Protein AF-A0A0F8VV07-F1 (afdb_monomer)

Foldseek 3Di:
DDDLVVQLVLLQVLCVLVVRGDSPVSNVLSVVVVCCVVPPVVDPDDDPVNSLVSSLVVCVVVVVNSSSVSSVVVVVLLVVLQQLAWEDEPPDPDTDGDDLVVQLVVVVVVVDDSVLSSVLSVVLSVVVSVVPDNYHYPVVSVVSSVVSSVVVVVVVVVVVVVVD

Organism: NCBI:txid412755

Secondary structure (DSSP, 8-state):
---HHHHHHHHHHHHHTTT---HHHHHHHHHHHHHHHHHTS--S---HHHHHHHHHHHHHHTT-HHHHHHHHHHHHHHHHHHHH-EEEPSS-S--EE--HHHHHHHHHHTT--HHHHHHHHHHHHHHHHHS--SEEEHHHHHHHHHHHHHHHHHHHHHHHHHH-

pLDDT: mean 90.6, std 8.26, range [55.62, 97.31]

Radius of gyration: 18.14 Å; Cα contacts (8 Å, |Δi|>4): 135; chains: 1; bounding box: 39×44×51 Å

Structure (mmCIF, N/CA/C/O backbone):
data_AF-A0A0F8VV07-F1
#
_entry.id   AF-A0A0F8VV07-F1
#
loop_
_atom_site.group_PDB
_atom_site.id
_atom_site.type_symbol
_atom_site.label_atom_id
_atom_site.label_alt_id
_atom_site.label_comp_id
_atom_site.label_asym_id
_atom_site.label_entity_id
_atom_site.label_seq_id
_atom_site.pdbx_PDB_ins_code
_atom_site.Cartn_x
_atom_site.Cartn_y
_atom_site.Cartn_z
_atom_site.occupancy
_atom_site.B_iso_or_equiv
_atom_site.auth_seq_id
_atom_site.auth_comp_id
_atom_site.auth_asym_id
_atom_site.auth_atom_id
_atom_site.pdbx_PDB_model_num
ATOM 1 N N . GLU A 1 1 ? 11.708 -4.394 9.287 1.00 71.50 1 GLU A N 1
ATOM 2 C CA . GLU A 1 1 ? 11.789 -3.188 10.130 1.00 71.50 1 GLU A CA 1
ATOM 3 C C . GLU A 1 1 ? 10.404 -2.590 10.266 1.00 71.50 1 GLU A C 1
ATOM 5 O O . GLU A 1 1 ? 9.704 -2.463 9.259 1.00 71.50 1 GLU A O 1
ATOM 10 N N . TYR A 1 2 ? 10.014 -2.327 11.508 1.00 83.19 2 TYR A N 1
ATOM 11 C CA . TYR A 1 2 ? 8.749 -1.704 11.868 1.00 83.19 2 TYR A CA 1
ATOM 12 C C . TYR A 1 2 ? 8.759 -0.214 11.497 1.00 83.19 2 TYR A C 1
ATOM 14 O O . TYR A 1 2 ? 9.793 0.436 11.597 1.00 83.19 2 TYR A O 1
ATOM 22 N N . MET A 1 3 ? 7.621 0.326 11.055 1.00 84.50 3 MET A N 1
ATOM 23 C CA . MET A 1 3 ? 7.469 1.751 10.742 1.00 84.50 3 MET A CA 1
ATOM 24 C C . MET A 1 3 ? 6.097 2.226 11.221 1.00 84.50 3 MET A C 1
ATOM 26 O O . MET A 1 3 ? 5.085 1.784 10.675 1.00 84.50 3 MET A O 1
ATOM 30 N N . TYR A 1 4 ? 6.074 3.149 12.188 1.00 89.06 4 TYR A N 1
ATOM 31 C CA . TYR A 1 4 ? 4.848 3.755 12.728 1.00 89.06 4 TYR A CA 1
ATOM 32 C C . TYR A 1 4 ? 3.921 4.269 11.621 1.00 89.06 4 TYR A C 1
ATOM 34 O O . TYR A 1 4 ? 2.744 3.923 11.564 1.00 89.06 4 TYR A O 1
ATOM 42 N N . THR A 1 5 ? 4.484 5.007 10.663 1.00 90.19 5 THR A N 1
ATOM 43 C CA . THR A 1 5 ? 3.741 5.616 9.551 1.00 90.19 5 THR A CA 1
ATOM 44 C C . THR A 1 5 ? 2.997 4.598 8.690 1.00 90.19 5 THR A C 1
ATOM 46 O O . THR A 1 5 ? 1.947 4.912 8.141 1.00 90.19 5 THR A O 1
ATOM 49 N N . LYS A 1 6 ? 3.485 3.354 8.594 1.00 88.88 6 LYS A N 1
ATOM 50 C CA . LYS A 1 6 ? 2.781 2.285 7.870 1.00 88.88 6 LYS A CA 1
ATOM 51 C C . LYS A 1 6 ? 1.594 1.734 8.639 1.00 88.88 6 LYS A C 1
ATOM 53 O O . LYS A 1 6 ? 0.614 1.341 8.016 1.00 88.88 6 LYS A O 1
ATOM 58 N N . VAL A 1 7 ? 1.695 1.681 9.963 1.00 93.62 7 VAL A N 1
ATOM 59 C CA . VAL A 1 7 ? 0.586 1.262 10.822 1.00 93.62 7 VAL A CA 1
ATOM 60 C C . VAL A 1 7 ? -0.494 2.337 10.826 1.00 93.62 7 VAL A C 1
ATOM 62 O O . VAL A 1 7 ? -1.654 2.019 10.591 1.00 93.62 7 VAL A O 1
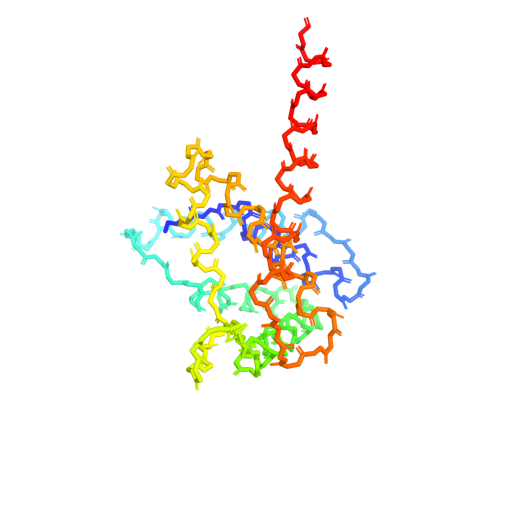ATOM 65 N N . LEU A 1 8 ? -0.101 3.606 10.968 1.00 95.25 8 LEU A N 1
ATOM 66 C CA . LEU A 1 8 ? -1.003 4.749 10.828 1.00 95.25 8 LEU A CA 1
ATOM 67 C C . LEU A 1 8 ? -1.733 4.726 9.478 1.00 95.25 8 LEU A C 1
ATOM 69 O O . LEU A 1 8 ? -2.959 4.790 9.435 1.00 95.25 8 LEU A O 1
ATOM 73 N N . ALA A 1 9 ? -0.993 4.551 8.378 1.00 91.94 9 ALA A N 1
ATOM 74 C CA . ALA A 1 9 ? -1.583 4.451 7.045 1.00 91.94 9 ALA A CA 1
ATOM 75 C C . ALA A 1 9 ? -2.519 3.240 6.901 1.00 91.94 9 ALA A C 1
ATOM 77 O O . ALA A 1 9 ? -3.515 3.324 6.191 1.00 91.94 9 ALA A O 1
ATOM 78 N N . ALA A 1 10 ? -2.236 2.116 7.568 1.00 94.06 10 ALA A N 1
ATOM 79 C CA . ALA A 1 10 ? -3.126 0.958 7.550 1.00 94.06 10 ALA A CA 1
ATOM 80 C C . ALA A 1 10 ? -4.479 1.269 8.209 1.00 94.06 10 ALA A C 1
ATOM 82 O O . ALA A 1 10 ? -5.509 0.921 7.636 1.00 94.06 10 ALA A O 1
ATOM 83 N N . PHE A 1 11 ? -4.483 1.960 9.354 1.00 96.75 11 PHE A N 1
ATOM 84 C CA . PHE A 1 11 ? -5.719 2.407 9.999 1.00 96.75 11 PHE A CA 1
ATOM 85 C C . PHE A 1 11 ? -6.446 3.479 9.187 1.00 96.75 11 PHE A C 1
ATOM 87 O O . PHE A 1 11 ? -7.646 3.340 8.972 1.00 96.75 11 PHE A O 1
ATOM 94 N N . SER A 1 12 ? -5.735 4.495 8.683 1.00 95.75 12 SER A N 1
AT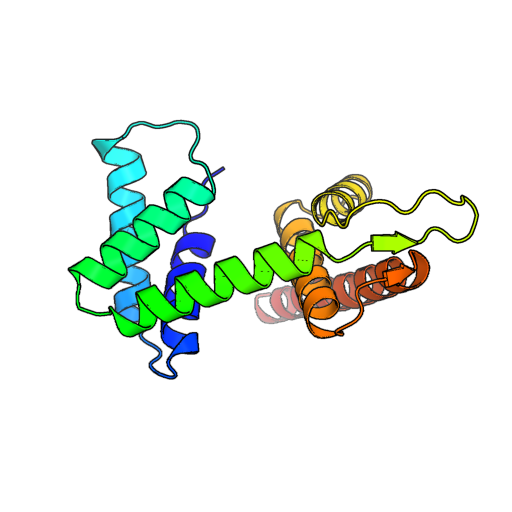OM 95 C CA . SER A 1 12 ? -6.334 5.526 7.822 1.00 95.75 12 SER A CA 1
ATOM 96 C C . SER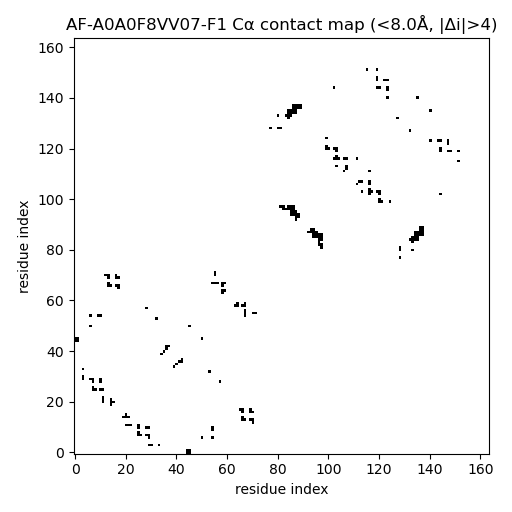 A 1 12 ? -7.033 4.890 6.625 1.00 95.75 12 SER A C 1
ATOM 98 O O . SER A 1 12 ? -8.219 5.107 6.423 1.00 95.75 12 SER A O 1
ATOM 100 N N . ASN A 1 13 ? -6.345 3.988 5.918 1.00 92.88 13 ASN A N 1
ATOM 101 C CA . ASN A 1 13 ? -6.924 3.284 4.778 1.00 92.88 13 ASN A CA 1
ATOM 102 C C . ASN A 1 13 ? -8.145 2.441 5.171 1.00 92.88 13 ASN A C 1
ATOM 104 O O . ASN A 1 13 ? -9.092 2.357 4.401 1.00 92.88 13 ASN A O 1
ATOM 108 N N . ALA A 1 14 ? -8.143 1.798 6.343 1.00 95.62 14 ALA A N 1
ATOM 109 C CA . ALA A 1 14 ? -9.294 1.021 6.805 1.00 95.62 14 ALA A CA 1
ATOM 110 C C . ALA A 1 14 ? -10.538 1.900 7.020 1.00 95.62 14 ALA A C 1
ATOM 112 O O . ALA A 1 14 ? -11.647 1.478 6.699 1.00 95.62 14 ALA A O 1
ATOM 113 N N . PHE A 1 15 ? -10.348 3.118 7.527 1.00 96.81 15 PHE A N 1
ATOM 114 C CA . PHE A 1 15 ? -11.407 4.111 7.691 1.00 96.81 15 PHE A CA 1
ATOM 115 C C . PHE A 1 15 ? -11.863 4.717 6.361 1.00 96.81 15 PHE A C 1
ATOM 117 O O . PHE A 1 15 ? -13.062 4.868 6.128 1.00 96.81 15 PHE A O 1
ATOM 124 N N . ASP A 1 16 ? -10.920 5.005 5.467 1.00 94.88 16 ASP A N 1
ATOM 125 C CA . ASP A 1 16 ? -11.212 5.545 4.139 1.00 94.88 16 ASP A CA 1
ATOM 126 C C . ASP A 1 16 ? -11.999 4.539 3.285 1.00 94.88 16 ASP A C 1
ATOM 128 O O . ASP A 1 16 ? -12.898 4.923 2.546 1.00 94.88 16 ASP A O 1
ATOM 132 N N . LEU A 1 17 ? -11.738 3.233 3.438 1.00 94.38 17 LEU A N 1
ATOM 133 C CA . LEU A 1 17 ? -12.473 2.162 2.749 1.00 94.38 17 LEU A CA 1
ATOM 134 C C . LEU A 1 17 ? -13.971 2.106 3.080 1.00 94.38 17 LEU A C 1
ATOM 136 O O . LEU A 1 17 ? -14.726 1.479 2.337 1.00 94.38 17 LEU A O 1
ATOM 140 N N . ILE A 1 18 ? -14.390 2.713 4.190 1.00 94.94 18 ILE A N 1
ATOM 141 C CA . ILE A 1 18 ? -15.793 2.786 4.608 1.00 94.94 18 ILE A CA 1
ATOM 142 C C . ILE A 1 18 ? -16.339 4.221 4.566 1.00 94.94 18 ILE A C 1
ATOM 144 O O . ILE A 1 18 ? -17.384 4.479 5.160 1.00 94.94 18 ILE A O 1
ATOM 148 N N . ASP A 1 19 ? -15.632 5.147 3.906 1.00 94.31 19 ASP A N 1
ATOM 149 C CA . ASP A 1 19 ? -15.973 6.574 3.809 1.00 94.31 19 ASP A CA 1
ATOM 150 C C . ASP A 1 19 ? -16.174 7.260 5.179 1.00 94.31 19 ASP A C 1
ATOM 152 O O . ASP A 1 19 ? -16.949 8.208 5.323 1.00 94.31 19 ASP A O 1
ATOM 156 N N . GLN A 1 20 ? -15.473 6.783 6.215 1.00 94.56 20 GLN A N 1
ATOM 157 C CA . GLN A 1 20 ? -15.535 7.326 7.577 1.00 94.56 20 GLN A CA 1
ATOM 158 C C . GLN A 1 20 ? -14.132 7.660 8.096 1.00 94.56 20 GLN A C 1
ATOM 160 O O . GLN A 1 20 ? -13.676 7.036 9.058 1.00 94.56 20 GLN A O 1
ATOM 165 N N . PRO A 1 21 ? -13.434 8.635 7.482 1.00 93.75 21 PRO A N 1
ATOM 166 C CA . PRO A 1 21 ? -12.078 8.996 7.874 1.00 93.75 21 PRO A CA 1
ATOM 167 C C . PRO A 1 21 ? -12.028 9.389 9.353 1.00 93.75 21 PRO A C 1
ATOM 169 O O . PRO A 1 21 ? -12.761 10.268 9.811 1.00 93.75 21 PRO A O 1
ATOM 172 N N . ASN A 1 22 ? -11.139 8.745 10.107 1.00 95.00 22 ASN A N 1
ATOM 173 C CA . ASN A 1 22 ? -10.946 9.012 11.528 1.00 95.00 22 ASN A CA 1
ATOM 174 C C . ASN A 1 22 ? -9.454 9.017 11.873 1.00 95.00 22 ASN A C 1
ATOM 176 O O . ASN A 1 22 ? -8.907 8.053 12.412 1.00 95.00 22 ASN A O 1
ATOM 180 N N . LEU A 1 23 ? -8.793 10.129 11.537 1.00 94.44 23 LEU A N 1
ATOM 181 C CA . LEU A 1 23 ? -7.357 10.304 11.759 1.00 94.44 23 LEU A CA 1
ATOM 182 C C . LEU A 1 23 ? -6.987 10.176 13.241 1.00 94.44 23 LEU A C 1
ATOM 184 O O . LEU A 1 23 ? -6.010 9.511 13.563 1.00 94.44 23 LEU A O 1
ATOM 188 N N . PHE A 1 24 ? -7.802 10.740 14.136 1.00 96.25 24 PHE A N 1
ATOM 189 C CA . PHE A 1 24 ? -7.555 10.663 15.574 1.00 96.25 24 PHE A CA 1
ATOM 190 C C . PHE A 1 24 ? -7.518 9.208 16.060 1.00 96.25 24 PHE A C 1
ATOM 192 O O . PHE A 1 24 ? -6.560 8.799 16.711 1.00 96.25 24 PHE A O 1
ATOM 199 N N . ALA A 1 25 ? -8.518 8.393 15.703 1.00 95.75 25 ALA A N 1
ATOM 200 C CA . ALA A 1 25 ? -8.502 6.975 16.059 1.00 95.75 25 ALA A CA 1
ATOM 201 C C . ALA A 1 25 ? -7.316 6.242 15.416 1.00 95.75 25 ALA A C 1
ATOM 203 O O . ALA A 1 25 ? -6.665 5.437 16.078 1.00 95.75 25 ALA A O 1
ATOM 204 N N . ALA A 1 26 ? -6.994 6.544 14.154 1.00 97.06 26 ALA A N 1
ATOM 205 C CA . ALA A 1 26 ? -5.863 5.936 13.457 1.00 97.06 26 ALA A CA 1
ATOM 206 C C . ALA A 1 26 ? -4.520 6.208 14.159 1.00 97.06 26 ALA A C 1
ATOM 208 O O . ALA A 1 26 ? -3.715 5.286 14.309 1.00 97.06 26 ALA A O 1
ATOM 209 N N . GLU A 1 27 ? -4.297 7.439 14.622 1.00 96.75 27 GLU A N 1
ATOM 210 C CA . GLU A 1 27 ? -3.120 7.829 15.407 1.00 96.75 27 GLU A CA 1
ATOM 211 C C . GLU A 1 27 ? -3.076 7.091 16.743 1.00 96.75 27 GLU A C 1
ATOM 213 O O . GLU A 1 27 ? -2.098 6.401 17.028 1.00 96.75 27 GLU A O 1
ATOM 218 N N . GLN A 1 28 ? -4.163 7.138 17.517 1.00 97.00 28 GLN A N 1
ATOM 219 C CA . GLN A 1 28 ? -4.227 6.478 18.824 1.00 97.00 28 GLN A CA 1
ATOM 220 C C . GLN A 1 28 ? -4.005 4.961 18.725 1.00 97.00 28 GLN A C 1
ATOM 222 O O . GLN A 1 28 ? -3.321 4.361 19.557 1.00 97.00 28 GLN A O 1
ATOM 227 N N . PHE A 1 29 ? -4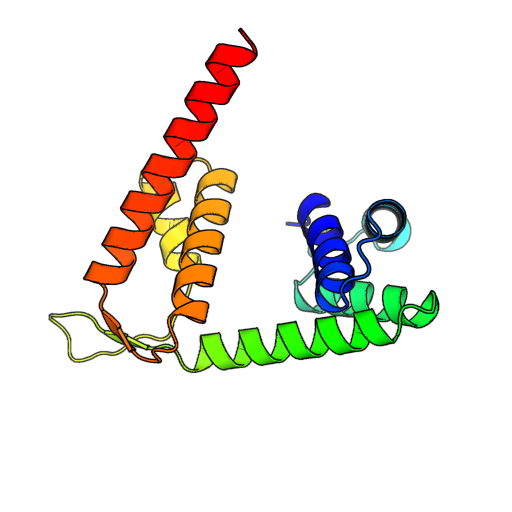.521 4.317 17.678 1.00 97.19 29 PHE A N 1
ATOM 228 C CA . PHE A 1 29 ? -4.327 2.884 17.466 1.00 97.19 29 PHE A CA 1
ATOM 229 C C . PHE A 1 29 ? -2.916 2.538 16.995 1.00 97.19 29 PHE A C 1
ATOM 231 O O . PHE A 1 29 ? -2.347 1.532 17.432 1.00 97.19 29 PHE A O 1
ATOM 238 N N . ALA A 1 30 ? -2.317 3.365 16.137 1.00 96.25 30 ALA A N 1
ATOM 239 C CA . ALA A 1 30 ? -0.927 3.190 15.740 1.00 96.25 30 ALA A CA 1
ATOM 240 C C . ALA A 1 30 ? 0.025 3.372 16.934 1.00 96.25 30 ALA A C 1
ATOM 242 O O . ALA A 1 30 ? 0.966 2.587 17.087 1.00 96.25 30 ALA A O 1
ATOM 243 N N . GLU A 1 31 ? -0.240 4.346 17.809 1.00 94.44 31 GLU A N 1
ATOM 244 C CA . GLU A 1 31 ? 0.498 4.554 19.059 1.00 94.44 31 GLU A CA 1
ATOM 245 C C . GLU A 1 31 ? 0.365 3.350 19.992 1.00 94.44 31 GLU A C 1
ATOM 247 O O . GLU A 1 31 ? 1.376 2.857 20.489 1.00 94.44 31 GLU A O 1
ATOM 252 N N . ALA A 1 32 ? -0.843 2.803 20.158 1.00 93.94 32 ALA A N 1
ATOM 253 C CA . ALA A 1 32 ? -1.070 1.618 20.985 1.00 93.94 32 ALA A CA 1
ATOM 254 C C . ALA A 1 32 ? -0.281 0.391 20.486 1.00 93.94 32 ALA A C 1
ATOM 256 O O . ALA A 1 32 ? 0.382 -0.285 21.278 1.00 93.94 32 ALA A O 1
ATOM 257 N N . ILE A 1 33 ? -0.280 0.128 19.170 1.00 92.81 33 ILE A N 1
ATOM 258 C CA . ILE A 1 33 ? 0.544 -0.938 18.569 1.00 92.81 33 ILE A CA 1
ATOM 259 C C . ILE A 1 33 ? 2.029 -0.674 18.813 1.00 92.81 33 ILE A C 1
ATOM 261 O O . ILE A 1 33 ? 2.755 -1.580 19.219 1.00 92.81 33 ILE A O 1
ATOM 265 N N . THR A 1 34 ? 2.485 0.555 18.570 1.00 91.44 34 THR A N 1
ATOM 266 C CA . THR A 1 34 ? 3.883 0.956 18.784 1.00 91.44 34 THR A CA 1
ATOM 267 C C . THR A 1 34 ? 4.296 0.688 20.223 1.00 91.44 34 THR A C 1
ATOM 269 O O . THR A 1 34 ? 5.284 -0.005 20.468 1.00 91.44 34 THR A O 1
ATOM 272 N N . TYR A 1 35 ? 3.506 1.179 21.176 1.00 90.12 35 TYR A N 1
ATOM 273 C CA . TYR A 1 35 ? 3.752 1.010 22.596 1.00 90.12 35 TYR A CA 1
ATOM 274 C C . TYR A 1 35 ? 3.883 -0.471 22.960 1.00 90.12 35 TYR A C 1
ATOM 276 O O . TYR A 1 35 ? 4.903 -0.860 23.527 1.00 90.12 35 TYR A O 1
ATOM 284 N N . TYR A 1 36 ? 2.923 -1.303 22.546 1.00 89.81 36 TYR A N 1
ATOM 285 C CA . TYR A 1 36 ? 2.935 -2.743 22.805 1.00 89.81 36 TYR A CA 1
ATOM 286 C C . TYR A 1 36 ? 4.183 -3.442 22.241 1.00 89.81 36 TYR A C 1
ATOM 288 O O . TYR A 1 36 ? 4.820 -4.246 22.927 1.00 89.81 36 TYR A O 1
ATOM 296 N N . LEU A 1 37 ? 4.575 -3.120 21.005 1.00 88.38 37 LEU A N 1
ATOM 297 C CA . LEU A 1 37 ? 5.733 -3.748 20.365 1.00 88.38 37 LEU A CA 1
ATOM 298 C C . LEU A 1 37 ? 7.052 -3.401 21.053 1.00 88.38 37 LEU A C 1
ATOM 300 O O . LEU A 1 37 ? 7.893 -4.287 21.222 1.00 88.38 37 LEU A O 1
ATOM 304 N N . TYR A 1 38 ? 7.221 -2.142 21.459 1.00 84.38 38 TYR A N 1
ATOM 305 C CA . TYR A 1 38 ? 8.450 -1.684 22.104 1.00 84.38 38 TYR A CA 1
ATOM 306 C C . TYR A 1 38 ? 8.523 -2.028 23.596 1.00 84.38 38 TYR A C 1
ATOM 308 O O . TYR A 1 38 ? 9.624 -2.257 24.091 1.00 84.38 38 TYR A O 1
ATOM 316 N N . HIS A 1 39 ? 7.392 -2.096 24.308 1.00 81.06 39 HIS A N 1
ATOM 317 C CA . HIS A 1 39 ? 7.390 -2.248 25.769 1.00 81.06 39 HIS A CA 1
ATOM 318 C C . HIS A 1 39 ? 7.048 -3.660 26.248 1.00 81.06 39 HIS A C 1
ATOM 320 O O . HIS A 1 39 ? 7.665 -4.128 27.200 1.00 81.06 39 HIS A O 1
ATOM 326 N N . GLU A 1 40 ? 6.108 -4.362 25.609 1.00 73.81 40 GLU A N 1
ATOM 327 C CA . GLU A 1 40 ? 5.658 -5.673 26.105 1.00 73.81 40 GLU A CA 1
ATOM 328 C C . GLU A 1 40 ? 6.291 -6.849 25.368 1.00 73.81 40 GLU A C 1
ATOM 330 O O . GLU A 1 40 ? 6.584 -7.882 25.968 1.00 73.81 40 GLU A O 1
ATOM 335 N N . ARG A 1 41 ? 6.506 -6.712 24.055 1.00 69.94 41 ARG A N 1
ATOM 336 C CA . ARG A 1 41 ? 6.908 -7.847 23.214 1.00 69.94 41 ARG A CA 1
ATOM 337 C C . ARG A 1 41 ? 8.428 -7.983 23.054 1.00 69.94 41 ARG A C 1
ATOM 339 O O . ARG A 1 41 ? 8.894 -9.083 22.775 1.00 69.94 41 ARG A O 1
ATOM 346 N N . ASN A 1 42 ? 9.193 -6.898 23.227 1.00 67.25 42 ASN A N 1
ATOM 347 C CA . ASN A 1 42 ? 10.657 -6.837 23.055 1.00 67.25 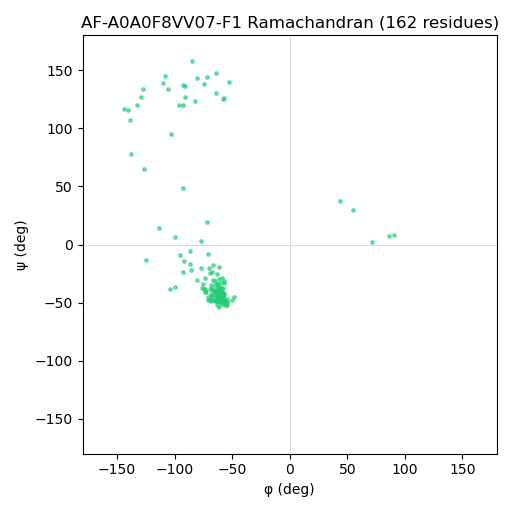42 ASN A CA 1
ATOM 348 C C . ASN A 1 42 ? 11.153 -7.569 21.781 1.00 67.25 42 ASN A C 1
ATOM 350 O O . ASN A 1 42 ? 12.169 -8.266 21.784 1.00 67.25 42 ASN A O 1
ATOM 354 N N . ILE A 1 43 ? 10.378 -7.479 20.691 1.00 65.19 43 ILE A N 1
ATOM 355 C CA . ILE A 1 43 ? 10.621 -8.229 19.454 1.00 65.19 43 ILE A CA 1
ATOM 356 C C . ILE A 1 43 ? 11.496 -7.408 18.505 1.00 65.19 43 ILE A C 1
ATOM 358 O O . ILE A 1 43 ? 11.151 -6.294 18.119 1.00 65.19 43 ILE A O 1
ATOM 362 N N . SER A 1 44 ? 12.593 -8.011 18.041 1.00 62.69 44 SER A N 1
ATOM 363 C CA . SER A 1 44 ? 13.501 -7.425 17.046 1.00 62.69 44 SER A CA 1
ATOM 364 C C . SER A 1 44 ? 12.972 -7.491 15.606 1.00 62.69 44 SER A C 1
ATOM 366 O O . SER A 1 44 ? 13.416 -6.730 14.745 1.00 62.69 44 SER A O 1
ATOM 368 N N . THR A 1 45 ? 12.021 -8.388 15.313 1.00 73.62 45 THR A N 1
ATOM 369 C CA . THR A 1 45 ? 11.458 -8.584 13.967 1.00 73.62 45 THR A CA 1
ATOM 370 C C . THR A 1 45 ? 9.965 -8.918 14.000 1.00 73.62 45 THR A C 1
ATOM 372 O O . THR A 1 45 ? 9.560 -9.947 14.521 1.00 73.62 45 THR A O 1
ATOM 375 N N . ILE A 1 46 ? 9.139 -8.043 13.421 1.00 83.19 46 ILE A N 1
ATOM 376 C CA . ILE A 1 46 ? 7.699 -8.261 13.232 1.00 83.19 46 ILE A CA 1
ATOM 377 C C . ILE A 1 46 ? 7.385 -8.459 11.749 1.00 83.19 46 ILE A C 1
ATOM 379 O O . ILE A 1 46 ? 7.941 -7.770 10.884 1.00 83.19 46 ILE A O 1
ATOM 383 N N . THR A 1 47 ? 6.498 -9.404 11.452 1.00 86.81 47 THR A N 1
ATOM 384 C CA . THR A 1 47 ? 6.041 -9.686 10.089 1.00 86.81 47 THR A CA 1
ATOM 385 C C . THR A 1 47 ? 4.881 -8.775 9.672 1.00 86.81 47 THR A C 1
ATOM 387 O O . THR A 1 47 ? 4.148 -8.236 10.499 1.00 86.81 47 THR A O 1
ATOM 390 N N . ASN A 1 48 ? 4.682 -8.605 8.358 1.00 85.94 48 ASN A N 1
ATOM 391 C CA . ASN A 1 48 ? 3.535 -7.841 7.847 1.00 85.94 48 ASN A CA 1
ATOM 392 C C . ASN A 1 48 ? 2.195 -8.498 8.213 1.00 85.94 48 ASN A C 1
ATOM 394 O O . ASN A 1 48 ? 1.224 -7.785 8.450 1.00 85.94 48 ASN A O 1
ATOM 398 N N . ASP A 1 49 ? 2.150 -9.832 8.259 1.00 88.31 49 ASP A N 1
ATOM 399 C CA . ASP A 1 49 ? 0.940 -10.582 8.602 1.00 88.31 49 ASP A CA 1
ATOM 400 C C . ASP A 1 49 ? 0.582 -10.387 10.086 1.00 88.31 49 ASP A C 1
ATOM 402 O O . ASP A 1 49 ? -0.584 -10.178 10.407 1.00 88.31 49 ASP A O 1
ATOM 406 N N . GLU A 1 50 ? 1.571 -10.336 10.987 1.00 90.62 50 GLU A N 1
ATOM 407 C CA . GLU A 1 50 ? 1.330 -9.984 12.394 1.00 90.62 50 GLU A CA 1
ATOM 408 C C . GLU A 1 50 ? 0.785 -8.563 12.549 1.00 90.62 50 GLU A C 1
ATOM 410 O O . GLU A 1 50 ? -0.201 -8.372 13.255 1.00 90.62 50 GLU A O 1
ATOM 415 N N . ILE A 1 51 ? 1.368 -7.569 11.863 1.00 91.25 51 ILE A N 1
ATOM 416 C CA . ILE A 1 51 ? 0.839 -6.192 11.891 1.00 91.25 51 ILE A CA 1
ATOM 417 C C . ILE A 1 51 ? -0.603 -6.164 11.373 1.00 91.25 51 ILE A C 1
ATOM 419 O O . ILE A 1 51 ? -1.453 -5.507 11.969 1.00 91.25 51 ILE A O 1
ATOM 423 N N . HIS A 1 52 ? -0.896 -6.882 10.286 1.00 93.19 52 HIS A N 1
ATOM 424 C CA . HIS A 1 52 ? -2.245 -6.956 9.728 1.00 93.19 52 HIS A CA 1
ATOM 425 C C . HIS A 1 52 ? -3.253 -7.520 10.740 1.00 93.19 52 HIS A C 1
ATOM 427 O O . HIS A 1 52 ? -4.318 -6.933 10.926 1.00 93.19 52 HIS A O 1
ATOM 433 N N . LEU A 1 53 ? -2.893 -8.601 11.441 1.00 94.31 53 LEU A N 1
ATOM 434 C CA . LEU A 1 53 ? -3.726 -9.195 12.490 1.00 94.31 53 LEU A CA 1
ATOM 435 C C . LEU A 1 53 ? -3.917 -8.255 13.686 1.00 94.31 53 LEU A C 1
ATOM 437 O O . LEU A 1 53 ? -5.021 -8.160 14.212 1.00 94.31 53 LEU A O 1
ATOM 441 N N . MET A 1 54 ? -2.875 -7.527 14.097 1.00 94.75 54 MET A N 1
ATOM 442 C CA . MET A 1 54 ? -2.985 -6.534 15.172 1.00 94.75 54 MET A CA 1
ATOM 443 C C . MET A 1 54 ? -3.950 -5.402 14.799 1.00 94.75 54 MET A C 1
ATOM 445 O O . MET A 1 54 ? -4.799 -5.032 15.606 1.00 94.75 54 MET A O 1
ATOM 449 N N . VAL A 1 55 ? -3.861 -4.889 13.567 1.00 95.81 55 VAL A N 1
ATOM 450 C CA . VAL A 1 55 ? -4.783 -3.864 13.049 1.00 95.81 55 VAL A CA 1
ATOM 451 C C . VAL A 1 55 ? -6.223 -4.390 13.032 1.00 95.81 55 VAL A C 1
ATOM 453 O O . VAL A 1 55 ? -7.120 -3.717 13.535 1.00 95.81 55 VAL A O 1
ATOM 456 N N . GLN A 1 56 ? -6.449 -5.609 12.526 1.00 96.62 56 GLN A N 1
ATOM 457 C CA . GLN A 1 56 ? -7.775 -6.242 12.528 1.00 96.62 56 GLN A CA 1
ATOM 458 C C . GLN A 1 56 ? -8.350 -6.411 13.934 1.00 96.62 56 GLN A C 1
ATOM 460 O O . GLN A 1 56 ? -9.520 -6.094 14.162 1.00 96.62 56 GLN A O 1
ATOM 465 N N . ALA A 1 57 ? -7.536 -6.903 14.870 1.00 96.69 57 ALA A N 1
ATOM 466 C CA . ALA A 1 57 ? -7.951 -7.118 16.248 1.00 96.69 57 ALA A CA 1
ATOM 467 C C . ALA A 1 57 ? -8.386 -5.803 16.900 1.00 96.69 57 ALA A C 1
ATOM 469 O O . ALA A 1 57 ? -9.466 -5.754 17.483 1.00 96.69 57 ALA A O 1
ATOM 470 N N . ILE A 1 58 ? -7.599 -4.733 16.734 1.00 97.12 58 ILE A N 1
ATOM 471 C CA . ILE A 1 58 ? -7.911 -3.418 17.305 1.00 97.12 58 ILE A CA 1
ATOM 472 C C . ILE A 1 58 ? -9.185 -2.837 16.699 1.00 97.12 58 ILE A C 1
ATOM 474 O O . ILE A 1 58 ? -10.063 -2.421 17.453 1.00 97.12 58 ILE A O 1
ATOM 478 N N . LEU A 1 59 ? -9.330 -2.842 15.369 1.00 97.25 59 LEU A N 1
ATOM 479 C CA . LEU A 1 59 ? -10.548 -2.348 14.714 1.00 97.25 59 LEU A CA 1
ATOM 480 C C . LEU A 1 59 ? -11.791 -3.093 15.219 1.00 97.25 59 LEU A C 1
ATOM 482 O O . LEU A 1 59 ? -12.792 -2.469 15.562 1.00 97.25 59 LEU A O 1
ATOM 486 N N . THR A 1 60 ? -11.701 -4.417 15.352 1.00 97.25 60 THR A N 1
ATOM 487 C CA . THR A 1 60 ? -12.810 -5.248 15.841 1.00 97.25 60 THR A CA 1
ATOM 488 C C . THR A 1 60 ? -13.127 -4.954 17.309 1.00 97.25 60 THR A C 1
ATOM 490 O O . THR A 1 60 ? -14.282 -4.724 17.659 1.00 97.25 60 THR A O 1
ATOM 493 N N . SER A 1 61 ? -12.115 -4.900 18.183 1.00 96.38 61 SER A N 1
ATOM 494 C CA . SER A 1 61 ? -12.314 -4.702 19.626 1.00 96.38 61 SER A CA 1
ATOM 495 C C . SER A 1 61 ? -12.785 -3.296 19.997 1.00 96.38 61 SER A C 1
ATOM 497 O O . SER A 1 61 ? -13.308 -3.095 21.088 1.00 96.38 61 SER A O 1
ATOM 499 N N . THR A 1 62 ? -12.573 -2.317 19.116 1.00 95.94 62 THR A N 1
ATOM 500 C CA . THR A 1 62 ? -12.938 -0.908 19.337 1.00 95.94 62 THR A CA 1
ATOM 501 C C . THR A 1 62 ? -14.251 -0.509 18.657 1.00 95.94 62 THR A C 1
ATOM 503 O O . THR A 1 62 ? -14.628 0.658 18.696 1.00 95.94 62 THR A O 1
ATOM 506 N N . GLY A 1 63 ? -14.980 -1.471 18.078 1.00 95.06 63 GLY A N 1
ATOM 507 C CA . GLY A 1 63 ? -16.296 -1.243 17.471 1.00 95.06 63 GLY A CA 1
ATOM 508 C C . GLY A 1 63 ? -16.262 -0.791 16.008 1.00 95.06 63 GLY A C 1
ATOM 509 O O . GLY A 1 63 ? -17.309 -0.487 15.443 1.00 95.06 63 GLY A O 1
ATOM 510 N N . TYR A 1 64 ? -15.094 -0.792 15.363 1.00 96.88 64 TYR A N 1
ATOM 511 C CA . TYR A 1 64 ? -14.929 -0.496 13.937 1.00 96.88 64 TYR A CA 1
ATOM 512 C C . TYR A 1 64 ? -14.967 -1.772 13.081 1.00 96.88 64 TYR A C 1
ATOM 514 O O . TYR A 1 64 ? -14.115 -1.996 12.219 1.00 96.88 64 TYR A O 1
ATOM 522 N N . GLU A 1 65 ? -15.969 -2.624 13.304 1.00 96.50 65 GLU A N 1
ATOM 523 C CA . GLU A 1 65 ? -16.082 -3.935 12.649 1.00 96.50 65 GLU A CA 1
ATOM 524 C C . GLU A 1 65 ? -16.182 -3.826 11.118 1.00 96.50 65 GLU A C 1
ATOM 526 O O . GLU A 1 65 ? -15.490 -4.545 10.398 1.00 96.50 65 GLU A O 1
ATOM 531 N N . ASN A 1 66 ? -16.942 -2.853 10.604 1.00 96.44 66 ASN A N 1
ATOM 532 C CA . ASN A 1 66 ? -17.032 -2.602 9.161 1.00 96.44 66 ASN A CA 1
ATOM 533 C C . ASN A 1 66 ? -15.667 -2.240 8.549 1.00 96.44 66 ASN A C 1
ATOM 535 O O . ASN A 1 66 ? -15.332 -2.726 7.469 1.00 96.44 66 ASN A O 1
ATOM 539 N N . ALA A 1 67 ? -14.854 -1.439 9.249 1.00 97.06 67 ALA A N 1
ATOM 540 C CA . ALA A 1 67 ? -13.500 -1.106 8.805 1.00 97.06 67 ALA A CA 1
ATOM 541 C C . ALA A 1 67 ? -12.586 -2.341 8.842 1.00 97.06 67 ALA A C 1
ATOM 543 O O . ALA A 1 67 ? -11.784 -2.538 7.932 1.00 97.06 67 ALA A O 1
ATOM 544 N N . ALA A 1 68 ? -12.723 -3.204 9.857 1.00 97.31 68 ALA A N 1
ATOM 545 C CA . ALA A 1 68 ? -11.969 -4.454 9.951 1.00 97.31 68 ALA A CA 1
ATOM 546 C C . ALA A 1 68 ? -12.274 -5.399 8.774 1.00 97.31 68 ALA A C 1
ATOM 548 O O . ALA A 1 68 ? -11.347 -5.937 8.159 1.00 97.31 68 ALA A O 1
ATOM 549 N N . ILE A 1 69 ? -13.559 -5.563 8.433 1.00 96.56 69 ILE A N 1
ATOM 550 C CA . ILE A 1 69 ? -14.017 -6.365 7.288 1.00 96.56 69 ILE A CA 1
ATOM 551 C C . ILE A 1 69 ? -13.459 -5.785 5.986 1.00 96.56 69 ILE A C 1
ATOM 553 O O . ILE A 1 69 ? -12.765 -6.494 5.253 1.00 96.56 69 ILE A O 1
ATOM 557 N N . ALA A 1 70 ? -13.680 -4.491 5.733 1.00 95.75 70 ALA A N 1
ATOM 558 C CA . ALA A 1 70 ? -13.220 -3.833 4.513 1.00 95.75 70 ALA A CA 1
ATOM 559 C C . ALA A 1 70 ? -11.690 -3.902 4.361 1.00 95.75 70 ALA A C 1
ATOM 561 O O . ALA A 1 70 ? -11.172 -4.200 3.283 1.00 95.75 70 ALA A O 1
ATOM 562 N N . PHE A 1 71 ? -10.945 -3.712 5.454 1.00 95.62 71 PHE A N 1
ATOM 563 C CA . PHE A 1 71 ? -9.488 -3.833 5.479 1.00 95.62 71 PHE A CA 1
ATOM 564 C C . PHE A 1 71 ? -9.003 -5.250 5.134 1.00 95.62 71 PHE A C 1
ATOM 566 O O . PHE A 1 71 ? -8.042 -5.411 4.372 1.00 95.62 71 PHE A O 1
ATOM 573 N N . ASN A 1 72 ? -9.670 -6.285 5.660 1.00 95.44 72 ASN A N 1
ATOM 574 C CA . ASN A 1 72 ? -9.372 -7.680 5.333 1.00 95.44 72 ASN A CA 1
ATOM 575 C C . ASN A 1 72 ? -9.633 -7.985 3.853 1.00 95.44 72 ASN A C 1
ATOM 577 O O . ASN A 1 72 ? -8.779 -8.549 3.163 1.00 95.44 72 ASN A O 1
ATOM 581 N N . GLU A 1 73 ? -10.806 -7.589 3.357 1.00 94.88 73 GLU A N 1
ATOM 582 C CA . GLU A 1 73 ? -11.203 -7.794 1.966 1.00 94.88 73 GLU A CA 1
ATOM 583 C C . GLU A 1 73 ? -10.237 -7.096 1.012 1.00 94.88 73 GLU A C 1
ATOM 585 O O . GLU A 1 73 ? -9.725 -7.720 0.078 1.00 94.88 73 GLU A O 1
ATOM 590 N N . TYR A 1 74 ? -9.899 -5.837 1.293 1.00 92.50 74 TYR A N 1
ATOM 591 C CA . TYR A 1 74 ? -8.912 -5.084 0.530 1.00 92.50 74 TYR A CA 1
ATOM 592 C C . TYR A 1 74 ? -7.554 -5.799 0.495 1.00 92.50 74 TYR A C 1
ATOM 594 O O . TYR A 1 74 ? -6.962 -5.967 -0.578 1.00 92.50 74 TYR A O 1
ATOM 602 N N . HIS A 1 75 ? -7.065 -6.277 1.646 1.00 91.69 75 HIS A N 1
ATOM 603 C CA . HIS A 1 75 ? -5.809 -7.022 1.720 1.00 91.69 75 HIS A CA 1
ATOM 604 C C . HIS A 1 75 ? -5.853 -8.308 0.879 1.00 91.69 75 HIS A C 1
ATOM 606 O O . HIS A 1 75 ? -4.926 -8.573 0.103 1.00 91.69 75 HIS A O 1
ATOM 612 N N . LEU A 1 76 ? -6.935 -9.087 0.984 1.00 92.25 76 LEU A N 1
ATOM 613 C CA . LEU A 1 76 ? -7.117 -10.332 0.239 1.00 92.25 76 LEU A CA 1
ATOM 614 C C . LEU A 1 76 ? -7.182 -10.080 -1.271 1.00 92.25 76 LEU A C 1
ATOM 616 O O . LEU A 1 76 ? -6.451 -10.721 -2.031 1.00 92.25 76 LEU A O 1
ATOM 620 N N . VAL A 1 77 ? -7.997 -9.119 -1.710 1.00 91.81 77 VAL A N 1
ATOM 621 C CA . VAL A 1 77 ? -8.114 -8.729 -3.122 1.00 91.81 77 VAL A CA 1
ATOM 622 C C . VAL A 1 77 ? -6.757 -8.289 -3.661 1.00 91.81 77 VAL A C 1
ATOM 624 O O . VAL A 1 77 ? -6.341 -8.748 -4.728 1.00 91.81 77 VAL A O 1
ATOM 627 N N . ARG A 1 78 ? -6.008 -7.468 -2.916 1.00 90.81 78 ARG A N 1
ATOM 628 C CA . ARG A 1 78 ? -4.667 -7.021 -3.320 1.00 90.81 78 ARG A CA 1
ATOM 629 C C . ARG A 1 78 ? -3.686 -8.192 -3.429 1.00 90.81 78 ARG A C 1
ATOM 631 O O . ARG A 1 78 ? -2.928 -8.269 -4.397 1.00 90.81 78 ARG A O 1
ATOM 638 N N . LYS A 1 79 ? -3.717 -9.134 -2.481 1.00 91.19 79 LYS A N 1
ATOM 639 C CA . LYS A 1 79 ? -2.887 -10.352 -2.491 1.00 91.19 79 LYS A CA 1
ATOM 640 C C . LYS A 1 79 ? -3.208 -11.246 -3.692 1.00 91.19 79 LYS A C 1
ATOM 642 O O . LYS A 1 79 ? -2.288 -11.755 -4.330 1.00 91.19 79 LYS A O 1
ATOM 647 N N . LEU A 1 80 ? -4.488 -11.399 -4.034 1.00 91.88 80 LEU A N 1
ATOM 648 C CA . LEU A 1 80 ? -4.932 -12.158 -5.205 1.00 91.88 80 LEU A CA 1
ATOM 649 C C . LEU A 1 80 ? -4.537 -11.478 -6.518 1.00 91.88 80 LEU A C 1
ATOM 651 O O . LEU A 1 80 ? -4.012 -12.151 -7.402 1.00 91.88 80 LEU A O 1
ATOM 655 N N . LYS A 1 81 ? -4.726 -10.156 -6.633 1.00 92.19 81 LYS A N 1
ATOM 656 C CA . LYS A 1 81 ? -4.289 -9.378 -7.801 1.00 92.19 81 LYS A CA 1
ATOM 657 C C . LYS A 1 81 ? -2.785 -9.537 -8.034 1.00 92.19 81 LYS A C 1
ATOM 659 O O . LYS A 1 81 ? -2.390 -9.924 -9.125 1.00 92.19 81 LYS A O 1
ATOM 664 N N . ARG A 1 82 ? -1.953 -9.360 -6.997 1.00 91.94 82 ARG A N 1
ATOM 665 C CA . ARG A 1 82 ? -0.491 -9.554 -7.086 1.00 91.94 82 ARG A CA 1
ATOM 666 C C . ARG A 1 82 ? -0.109 -10.934 -7.614 1.00 91.94 82 ARG A C 1
ATOM 668 O O . ARG A 1 82 ? 0.716 -11.029 -8.510 1.00 91.94 82 ARG A O 1
ATOM 675 N N . LYS A 1 83 ? -0.725 -11.995 -7.081 1.00 92.25 83 LYS A N 1
ATOM 676 C CA . LYS A 1 83 ? -0.439 -13.380 -7.491 1.00 92.25 83 LYS A CA 1
ATOM 677 C C . LYS A 1 83 ? -0.779 -13.671 -8.953 1.00 92.25 83 LYS A C 1
ATOM 679 O O . LYS A 1 83 ? -0.228 -14.611 -9.510 1.00 92.25 83 LYS A O 1
ATOM 684 N N . ARG A 1 84 ? -1.713 -12.923 -9.544 1.00 92.81 84 ARG A N 1
ATOM 685 C CA . ARG A 1 84 ? -2.151 -13.110 -10.933 1.00 92.81 84 ARG A CA 1
ATOM 686 C C . ARG A 1 84 ? -1.294 -12.354 -11.941 1.00 92.81 84 ARG A C 1
ATOM 688 O O . ARG A 1 84 ? -1.404 -12.651 -13.124 1.00 92.81 84 ARG A O 1
ATOM 695 N N . ILE A 1 85 ? -0.502 -11.378 -11.500 1.00 94.94 85 ILE A N 1
ATOM 696 C CA . ILE A 1 85 ? 0.288 -10.549 -12.406 1.00 94.94 85 ILE A CA 1
ATOM 697 C C . ILE A 1 85 ? 1.578 -11.278 -12.781 1.00 94.94 85 ILE A C 1
ATOM 699 O O . ILE A 1 85 ? 2.398 -11.627 -11.930 1.00 94.94 85 ILE A O 1
ATOM 703 N N . GLU A 1 86 ? 1.756 -11.443 -14.084 1.00 94.19 86 GLU A N 1
ATOM 704 C CA . GLU A 1 86 ? 2.954 -11.946 -14.738 1.00 94.19 86 GLU A CA 1
ATOM 705 C C . GLU A 1 86 ? 3.687 -10.787 -15.421 1.00 94.19 86 GLU A C 1
ATOM 707 O O . GLU A 1 86 ? 3.088 -9.980 -16.142 1.00 94.19 86 GLU A O 1
ATOM 712 N N . VAL A 1 87 ? 5.000 -10.727 -15.219 1.00 93.25 87 VAL A N 1
ATOM 713 C CA . VAL A 1 87 ? 5.897 -9.822 -15.933 1.00 93.25 87 VAL A CA 1
ATOM 714 C C . VAL A 1 87 ? 6.461 -10.549 -17.148 1.00 93.25 87 VAL A C 1
ATOM 716 O O . VAL A 1 87 ? 7.109 -11.589 -17.005 1.00 93.25 87 VAL A O 1
ATOM 719 N N . ILE A 1 88 ? 6.195 -9.995 -18.330 1.00 91.38 88 ILE A N 1
ATOM 720 C CA . ILE A 1 88 ? 6.664 -10.500 -19.622 1.00 91.38 88 ILE A CA 1
ATOM 721 C C . ILE A 1 88 ? 7.922 -9.733 -20.011 1.00 91.38 88 ILE A C 1
ATOM 723 O O . ILE A 1 88 ? 7.868 -8.512 -20.209 1.00 91.38 88 ILE A O 1
ATOM 727 N N . ASP A 1 89 ? 9.022 -10.457 -20.183 1.00 84.44 89 ASP A N 1
ATOM 728 C CA . ASP A 1 89 ? 10.243 -9.902 -20.749 1.00 84.44 89 ASP A CA 1
ATOM 729 C C . ASP A 1 89 ? 10.276 -10.115 -22.269 1.00 84.44 89 ASP A C 1
ATOM 731 O O . ASP A 1 89 ? 9.883 -11.161 -22.777 1.00 84.44 89 ASP A O 1
ATOM 735 N N . GLY A 1 90 ? 10.698 -9.099 -23.020 1.00 67.62 90 GLY A N 1
ATOM 736 C CA . GLY A 1 90 ? 10.582 -9.071 -24.484 1.00 67.62 90 GLY A CA 1
ATOM 737 C C . GLY A 1 90 ? 11.522 -10.026 -25.228 1.00 67.62 90 GLY A C 1
ATOM 738 O O . GLY A 1 90 ? 11.397 -10.147 -26.445 1.00 67.62 90 GLY A O 1
ATOM 739 N N . GLY A 1 91 ? 12.459 -10.669 -24.523 1.00 66.00 91 GLY A N 1
ATOM 740 C CA . GLY A 1 91 ? 13.515 -11.497 -25.117 1.00 66.00 91 GLY A CA 1
ATOM 741 C C . GLY A 1 91 ? 13.610 -12.935 -24.602 1.00 66.00 91 GLY A C 1
ATOM 742 O O . GLY A 1 91 ? 14.266 -13.745 -25.247 1.00 66.00 91 GLY A O 1
ATOM 743 N N . ASN A 1 92 ? 12.948 -13.271 -23.491 1.00 60.84 92 ASN A N 1
ATOM 744 C CA . ASN A 1 92 ? 12.956 -14.612 -22.907 1.00 60.84 92 ASN A CA 1
ATOM 745 C C . ASN A 1 92 ? 11.518 -15.084 -22.695 1.00 60.84 92 ASN A C 1
ATOM 747 O O . ASN A 1 92 ? 10.712 -14.365 -22.113 1.00 60.84 92 ASN A O 1
ATOM 751 N N . ASP A 1 93 ? 11.214 -16.322 -23.086 1.00 60.81 93 ASP A N 1
ATOM 752 C CA . ASP A 1 93 ? 9.883 -16.944 -22.945 1.00 60.81 93 ASP A CA 1
ATOM 753 C C . ASP A 1 93 ? 9.538 -17.308 -21.478 1.00 60.81 93 ASP A C 1
ATOM 755 O O . ASP A 1 93 ? 8.694 -18.152 -21.182 1.00 60.81 93 ASP A O 1
ATOM 759 N N . THR A 1 94 ? 10.236 -16.694 -20.519 1.00 73.25 94 THR A N 1
ATOM 760 C CA . THR A 1 94 ? 10.083 -16.924 -19.085 1.00 73.25 94 THR A CA 1
ATOM 761 C C . THR A 1 94 ? 9.303 -15.776 -18.463 1.00 73.25 94 THR A C 1
ATOM 763 O O . THR A 1 94 ? 9.872 -14.757 -18.065 1.00 73.25 94 THR A O 1
ATOM 766 N N . ASN A 1 95 ? 7.992 -15.957 -18.337 1.00 84.62 95 ASN A N 1
ATOM 767 C CA . ASN A 1 95 ? 7.169 -15.079 -17.513 1.00 84.62 95 ASN A CA 1
ATOM 768 C C . ASN A 1 95 ? 7.611 -15.204 -16.052 1.00 84.62 95 ASN A C 1
ATOM 770 O O . ASN A 1 95 ? 7.715 -16.311 -15.519 1.00 84.62 95 ASN A O 1
ATOM 774 N N . THR A 1 96 ? 7.850 -14.072 -15.390 1.00 90.25 96 THR A N 1
ATOM 775 C CA . THR A 1 96 ? 8.173 -14.062 -13.956 1.00 90.25 96 THR A CA 1
ATOM 776 C C . THR A 1 96 ? 7.007 -13.505 -13.146 1.00 90.25 96 THR A C 1
ATOM 778 O O . THR A 1 96 ? 6.293 -12.625 -13.629 1.00 90.25 96 THR A O 1
ATOM 781 N N . PRO A 1 97 ? 6.761 -14.008 -11.924 1.00 91.88 97 PRO A N 1
ATOM 782 C CA . PRO A 1 97 ? 5.716 -13.456 -11.074 1.00 91.88 97 PRO A CA 1
ATOM 783 C C . PRO A 1 97 ? 6.048 -12.013 -10.688 1.00 91.88 97 PRO A C 1
ATOM 785 O O . PRO A 1 97 ? 7.217 -11.656 -10.517 1.00 91.88 97 PRO A O 1
ATOM 788 N N . TRP A 1 98 ? 5.013 -11.191 -10.521 1.00 94.12 98 TRP A N 1
ATOM 789 C CA . TRP A 1 98 ? 5.168 -9.829 -10.024 1.00 94.12 98 TRP A CA 1
ATOM 790 C C . TRP A 1 98 ? 5.839 -9.795 -8.646 1.00 94.12 98 TRP A C 1
ATOM 792 O O . TRP A 1 98 ? 5.341 -10.376 -7.679 1.00 94.12 98 TRP A O 1
ATOM 802 N N . ASP A 1 99 ? 6.926 -9.032 -8.546 1.00 92.44 99 ASP A N 1
ATOM 803 C CA . ASP A 1 99 ? 7.599 -8.728 -7.288 1.00 92.44 99 ASP A CA 1
ATOM 804 C C . ASP A 1 99 ? 8.019 -7.256 -7.254 1.00 92.44 99 ASP A C 1
ATOM 806 O O . ASP A 1 99 ? 8.984 -6.843 -7.900 1.00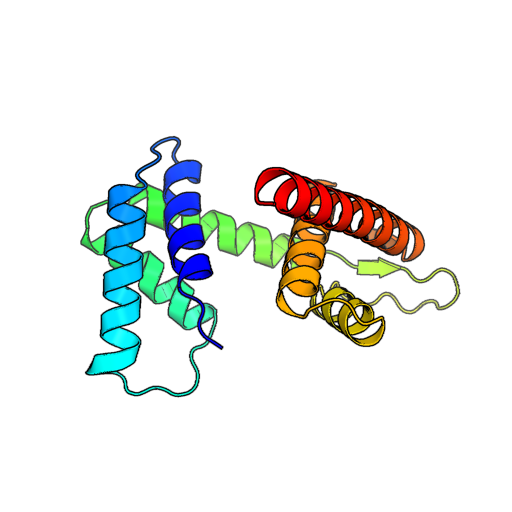 92.44 99 ASP A O 1
ATOM 810 N N . LYS A 1 100 ? 7.305 -6.465 -6.444 1.00 93.19 100 LYS A N 1
ATOM 811 C CA . LYS A 1 100 ? 7.614 -5.049 -6.202 1.00 93.19 100 LYS A CA 1
ATOM 812 C C . LYS A 1 100 ? 9.034 -4.844 -5.659 1.00 93.19 100 LYS A C 1
ATOM 814 O O . LYS A 1 100 ? 9.629 -3.794 -5.896 1.00 93.19 100 LYS A O 1
ATOM 819 N N . SER A 1 101 ? 9.566 -5.804 -4.901 1.00 93.44 101 SER A N 1
ATOM 820 C CA . SER A 1 101 ? 10.853 -5.653 -4.212 1.00 93.44 101 SER A CA 1
ATOM 821 C C . SER A 1 101 ? 11.997 -5.428 -5.197 1.00 93.44 101 SER A C 1
ATOM 823 O O . SER A 1 101 ? 12.926 -4.694 -4.864 1.00 93.44 101 SER A O 1
ATOM 825 N N . ARG A 1 102 ? 11.881 -5.973 -6.417 1.00 93.38 102 ARG A N 1
ATOM 826 C CA . ARG A 1 102 ? 12.830 -5.757 -7.517 1.00 93.38 102 ARG A CA 1
ATOM 827 C C . ARG A 1 102 ? 12.980 -4.274 -7.851 1.00 93.38 102 ARG A C 1
ATOM 829 O O . ARG A 1 102 ? 14.084 -3.763 -7.778 1.00 93.38 102 ARG A O 1
ATOM 836 N N . ILE A 1 103 ? 11.868 -3.554 -8.028 1.00 95.31 103 ILE A N 1
ATOM 837 C CA . ILE A 1 103 ? 11.885 -2.101 -8.286 1.00 95.31 103 ILE A CA 1
ATOM 838 C C . ILE A 1 103 ? 12.620 -1.358 -7.172 1.00 95.31 103 ILE A C 1
ATOM 840 O O . ILE A 1 103 ? 13.478 -0.523 -7.433 1.00 95.31 103 ILE A O 1
ATOM 844 N N . SER A 1 104 ? 12.287 -1.653 -5.911 1.00 95.69 104 SER A N 1
ATOM 845 C CA . SER A 1 104 ? 12.938 -0.965 -4.794 1.00 95.69 104 SER A CA 1
ATOM 846 C C . SER A 1 104 ? 14.423 -1.304 -4.667 1.00 95.69 104 SER A C 1
ATOM 848 O O . SER A 1 104 ? 15.179 -0.473 -4.184 1.00 95.69 104 SER A O 1
ATOM 850 N N . TYR A 1 105 ? 14.829 -2.512 -5.059 1.00 95.62 105 TYR A N 1
ATOM 851 C CA . TYR A 1 105 ? 16.224 -2.938 -5.050 1.00 95.62 105 TYR A CA 1
ATOM 852 C C . TYR A 1 105 ? 17.018 -2.227 -6.149 1.00 95.62 105 TYR A C 1
ATOM 854 O O . TYR A 1 105 ? 18.060 -1.649 -5.858 1.00 95.62 105 TYR A O 1
ATOM 862 N N . ASP A 1 106 ? 16.478 -2.196 -7.366 1.00 95.06 106 ASP A N 1
ATOM 863 C CA . ASP A 1 106 ? 17.105 -1.554 -8.521 1.00 95.06 106 ASP A CA 1
ATOM 864 C C . ASP A 1 106 ? 17.296 -0.049 -8.274 1.00 95.06 106 ASP A C 1
ATOM 866 O O . ASP A 1 106 ? 18.408 0.454 -8.377 1.00 95.06 106 ASP A O 1
ATOM 870 N N . LEU A 1 107 ? 16.260 0.647 -7.789 1.00 95.62 107 LEU A N 1
ATOM 871 C CA . LEU A 1 107 ? 16.349 2.075 -7.453 1.00 95.62 107 LEU A CA 1
ATOM 872 C C . LEU A 1 107 ? 17.385 2.377 -6.361 1.00 95.62 107 LEU A C 1
ATOM 874 O O . LEU A 1 107 ? 18.058 3.405 -6.412 1.00 95.62 107 LEU A O 1
ATOM 878 N N . VAL A 1 108 ? 17.517 1.503 -5.358 1.00 96.38 108 VAL A N 1
ATOM 879 C CA . VAL A 1 108 ? 18.541 1.667 -4.313 1.00 96.38 108 VAL A CA 1
ATOM 880 C C . VAL A 1 108 ? 19.944 1.474 -4.889 1.00 96.38 108 VAL A C 1
ATOM 882 O O . VAL A 1 108 ? 20.852 2.214 -4.513 1.00 96.38 108 VAL A O 1
ATOM 885 N N . ASN A 1 109 ? 20.128 0.529 -5.814 1.00 95.69 109 ASN A N 1
ATOM 886 C CA . ASN A 1 109 ? 21.404 0.356 -6.515 1.00 95.69 109 ASN A CA 1
ATOM 887 C C . ASN A 1 109 ? 21.742 1.564 -7.400 1.00 95.69 109 ASN A C 1
ATOM 889 O O . ASN A 1 109 ? 22.913 1.916 -7.516 1.00 95.69 109 ASN A O 1
ATOM 893 N N . ASP A 1 110 ? 20.724 2.234 -7.942 1.00 93.56 110 ASP A N 1
ATOM 894 C CA . ASP A 1 110 ? 20.856 3.481 -8.705 1.00 93.56 110 ASP A CA 1
ATOM 895 C C . ASP A 1 110 ? 21.092 4.720 -7.810 1.00 93.56 110 ASP A C 1
ATOM 897 O O . ASP A 1 110 ? 21.193 5.844 -8.301 1.00 93.56 110 ASP A O 1
ATOM 901 N N . GLY A 1 111 ? 21.212 4.537 -6.488 1.00 92.88 111 GLY A N 1
ATOM 902 C CA . GLY A 1 111 ? 21.564 5.589 -5.530 1.00 92.88 111 GLY A CA 1
ATOM 903 C C . GLY A 1 111 ? 20.377 6.348 -4.931 1.00 92.88 111 GLY A C 1
ATOM 904 O O . GLY A 1 111 ? 20.583 7.330 -4.216 1.00 92.88 111 GLY A O 1
ATOM 905 N N . ILE A 1 112 ? 19.141 5.908 -5.178 1.00 93.69 112 ILE A N 1
ATOM 906 C CA . ILE A 1 112 ? 17.950 6.495 -4.555 1.00 93.69 112 ILE A CA 1
ATOM 907 C C . ILE A 1 112 ? 17.860 6.058 -3.088 1.00 93.69 112 ILE A C 1
ATOM 909 O O . ILE A 1 112 ? 18.054 4.887 -2.754 1.00 93.69 112 ILE A O 1
ATOM 913 N N . ASP A 1 113 ? 17.509 6.997 -2.200 1.00 92.81 113 ASP A N 1
ATOM 914 C CA . ASP A 1 113 ? 17.270 6.695 -0.787 1.00 92.81 113 ASP A CA 1
ATOM 915 C C . ASP A 1 113 ? 16.264 5.543 -0.620 1.00 92.81 113 ASP A C 1
ATOM 917 O O . ASP A 1 113 ? 15.240 5.460 -1.303 1.00 92.81 113 ASP A O 1
ATOM 921 N N . ARG A 1 114 ? 16.525 4.660 0.346 1.00 91.56 114 ARG A N 1
ATOM 922 C CA . ARG A 1 114 ? 15.736 3.443 0.562 1.00 91.56 114 ARG A CA 1
ATOM 923 C C . ARG A 1 114 ? 14.257 3.727 0.826 1.00 91.56 114 ARG A C 1
ATOM 925 O O . ARG A 1 114 ? 13.406 2.945 0.396 1.00 91.56 114 ARG A O 1
ATOM 932 N N . ASN A 1 115 ? 13.922 4.789 1.555 1.00 88.56 115 ASN A N 1
ATOM 933 C CA . ASN A 1 115 ? 12.527 5.121 1.846 1.00 88.56 115 ASN A CA 1
ATOM 934 C C . ASN A 1 115 ? 11.835 5.676 0.601 1.00 88.56 115 ASN A C 1
ATOM 936 O O . ASN A 1 115 ? 10.713 5.263 0.298 1.00 88.56 115 ASN A O 1
ATOM 940 N N . VAL A 1 116 ? 12.537 6.518 -0.160 1.00 90.69 116 VAL A N 1
ATOM 941 C CA . VAL A 1 116 ? 12.074 7.063 -1.445 1.00 90.69 116 VAL A CA 1
ATOM 942 C C . VAL A 1 116 ? 11.841 5.937 -2.458 1.00 90.69 116 VAL A C 1
ATOM 944 O O . VAL A 1 116 ? 10.743 5.818 -2.998 1.00 90.69 116 VAL A O 1
ATOM 947 N N . ALA A 1 117 ? 12.799 5.024 -2.628 1.00 93.81 117 ALA A N 1
ATOM 948 C CA . ALA A 1 117 ? 12.684 3.863 -3.512 1.00 93.81 117 ALA A CA 1
ATOM 949 C C . ALA A 1 117 ? 11.489 2.963 -3.152 1.00 93.81 117 ALA A C 1
ATOM 951 O O . ALA A 1 117 ? 10.747 2.503 -4.022 1.00 93.81 117 ALA A O 1
ATOM 952 N N . ARG A 1 118 ? 11.249 2.723 -1.854 1.00 91.94 118 ARG A N 1
ATOM 953 C CA . ARG A 1 118 ? 10.092 1.935 -1.388 1.00 91.94 118 ARG A CA 1
ATOM 954 C C . ARG A 1 118 ? 8.761 2.640 -1.631 1.00 91.94 118 ARG A C 1
ATOM 956 O O . ARG A 1 118 ? 7.762 1.954 -1.880 1.00 91.94 118 ARG A O 1
ATOM 963 N N . ALA A 1 119 ? 8.730 3.963 -1.522 1.00 90.81 119 ALA A N 1
ATOM 964 C CA . ALA A 1 119 ? 7.551 4.760 -1.819 1.00 90.81 119 ALA A CA 1
ATOM 965 C C . ALA A 1 119 ? 7.257 4.754 -3.331 1.00 90.81 119 ALA A C 1
ATOM 967 O O . ALA A 1 119 ? 6.150 4.358 -3.697 1.00 90.81 119 ALA A O 1
ATOM 968 N N . ILE A 1 120 ? 8.254 4.995 -4.197 1.00 94.25 120 ILE A N 1
ATOM 969 C CA . ILE A 1 120 ? 8.123 4.881 -5.667 1.00 94.25 120 ILE A CA 1
ATOM 970 C C . ILE A 1 120 ? 7.597 3.499 -6.048 1.00 94.25 120 ILE A C 1
ATOM 972 O O . ILE A 1 120 ? 6.567 3.375 -6.707 1.00 94.25 120 ILE A O 1
ATOM 976 N N . ALA A 1 121 ? 8.241 2.436 -5.558 1.00 95.44 121 ALA A N 1
ATOM 977 C CA . ALA A 1 121 ? 7.818 1.072 -5.849 1.00 95.44 121 ALA A CA 1
ATOM 978 C C . ALA A 1 121 ? 6.356 0.815 -5.430 1.00 95.44 121 ALA A C 1
ATOM 980 O O . ALA A 1 121 ? 5.654 0.028 -6.065 1.00 95.44 121 ALA A O 1
ATOM 981 N N . SER A 1 122 ? 5.883 1.447 -4.348 1.00 92.06 122 SER A N 1
ATOM 982 C CA . SER A 1 122 ? 4.508 1.278 -3.860 1.00 92.06 122 SER A CA 1
ATOM 983 C C . SER A 1 122 ? 3.485 2.007 -4.730 1.00 92.06 122 SER A C 1
ATOM 985 O O . SER A 1 122 ? 2.435 1.422 -4.993 1.00 92.06 122 SER A O 1
ATOM 987 N N . VAL A 1 123 ? 3.819 3.203 -5.225 1.00 94.00 123 VAL A N 1
ATOM 988 C CA . VAL A 1 123 ? 3.003 3.955 -6.195 1.00 94.00 123 VAL A CA 1
ATOM 989 C C . VAL A 1 123 ? 2.912 3.199 -7.522 1.00 94.00 123 VAL A C 1
ATOM 991 O O . VAL A 1 123 ? 1.819 2.977 -8.042 1.00 94.00 123 VAL A O 1
ATOM 994 N N . VAL A 1 124 ? 4.046 2.716 -8.038 1.00 96.44 124 VAL A N 1
ATOM 995 C CA . VAL A 1 124 ? 4.091 1.932 -9.282 1.00 96.44 124 VAL A CA 1
ATOM 996 C C . VAL A 1 124 ? 3.267 0.652 -9.155 1.00 96.44 124 VAL A C 1
ATOM 998 O O . VAL A 1 124 ? 2.478 0.323 -10.039 1.00 96.44 124 VAL A O 1
ATOM 1001 N N . GLU A 1 125 ? 3.402 -0.061 -8.036 1.00 95.06 125 GLU A N 1
ATOM 1002 C CA . GLU A 1 125 ? 2.595 -1.248 -7.765 1.00 95.06 125 GLU A CA 1
ATOM 1003 C C . GLU A 1 125 ? 1.097 -0.934 -7.734 1.00 95.06 125 GLU A C 1
ATOM 1005 O O . GLU A 1 125 ? 0.301 -1.708 -8.257 1.00 95.06 125 GLU A O 1
ATOM 1010 N N . GLU A 1 126 ? 0.695 0.172 -7.116 1.00 93.06 126 GLU A N 1
ATOM 1011 C CA . GLU A 1 126 ? -0.707 0.571 -7.071 1.00 93.06 126 GLU A CA 1
ATOM 1012 C C . GLU A 1 126 ? -1.271 0.832 -8.469 1.00 93.06 126 GLU A C 1
ATOM 1014 O O . GLU A 1 126 ? -2.324 0.288 -8.810 1.00 93.06 126 GLU A O 1
ATOM 1019 N N . LYS A 1 127 ? -0.533 1.554 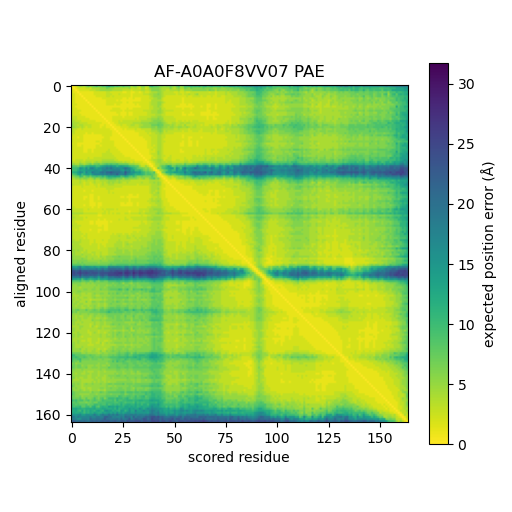-9.320 1.00 95.06 127 LYS A N 1
ATOM 1020 C CA . LYS A 1 127 ? -0.909 1.753 -10.727 1.00 95.06 127 LYS A CA 1
ATOM 1021 C C . LYS A 1 127 ? -1.068 0.418 -11.447 1.00 95.06 127 LYS A C 1
ATOM 1023 O O . LYS A 1 127 ? -2.092 0.177 -12.078 1.00 95.06 127 LYS A O 1
ATOM 1028 N N . ILE A 1 128 ? -0.098 -0.476 -11.290 1.00 95.12 128 ILE A N 1
ATOM 1029 C CA . ILE A 1 128 ? -0.105 -1.815 -11.889 1.00 95.12 128 ILE A CA 1
ATOM 1030 C C . ILE A 1 128 ? -1.323 -2.638 -11.451 1.00 95.12 128 ILE A C 1
ATOM 1032 O O . ILE A 1 128 ? -2.003 -3.231 -12.285 1.00 95.12 128 ILE A O 1
ATOM 1036 N N . LEU A 1 129 ? -1.654 -2.635 -10.160 1.00 92.81 129 LEU A N 1
ATOM 1037 C CA . LEU A 1 129 ? -2.819 -3.352 -9.631 1.00 92.81 129 LEU A CA 1
ATOM 1038 C C . LEU A 1 129 ? -4.158 -2.760 -10.101 1.00 92.81 129 LEU A C 1
ATOM 1040 O O . LEU A 1 129 ? -5.173 -3.470 -10.112 1.00 92.81 129 LEU A O 1
ATOM 1044 N N . ASN A 1 130 ? -4.164 -1.481 -10.475 1.00 92.25 130 ASN A N 1
ATOM 1045 C CA . ASN A 1 130 ? -5.337 -0.757 -10.959 1.00 92.25 130 ASN A CA 1
ATOM 1046 C C . ASN A 1 130 ? -5.489 -0.798 -12.489 1.00 92.25 130 ASN A C 1
ATOM 1048 O O . ASN A 1 130 ? -6.579 -0.540 -12.986 1.00 92.25 130 ASN A O 1
ATOM 1052 N N . MET A 1 131 ? -4.459 -1.206 -13.240 1.00 91.69 131 MET A N 1
ATOM 1053 C CA . MET A 1 131 ? -4.531 -1.367 -14.703 1.00 91.69 131 MET A CA 1
ATOM 1054 C C . MET A 1 131 ? -5.459 -2.503 -15.161 1.00 91.69 131 MET A C 1
ATOM 1056 O O . MET A 1 131 ? -5.821 -2.560 -16.333 1.00 91.69 131 MET A O 1
ATOM 1060 N N . GLY A 1 132 ? -5.811 -3.445 -14.280 1.00 87.44 132 GLY A N 1
ATOM 1061 C CA . GLY A 1 132 ? -6.698 -4.571 -14.607 1.00 87.44 132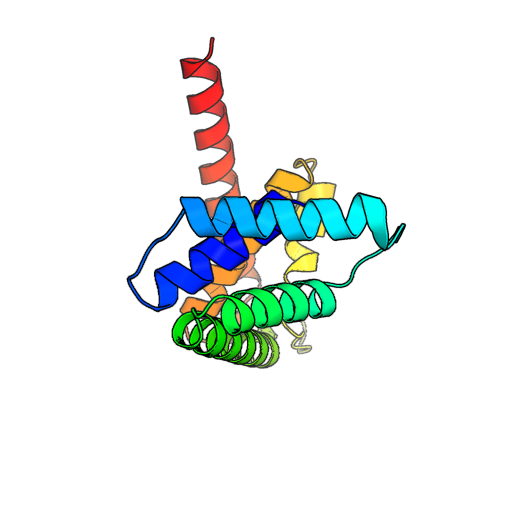 GLY A CA 1
ATOM 1062 C C . GLY A 1 132 ? -6.087 -5.640 -15.527 1.00 87.44 132 GLY A C 1
ATOM 1063 O O . GLY A 1 132 ? -6.764 -6.614 -15.851 1.00 87.44 132 GLY A O 1
ATOM 1064 N N . SER A 1 133 ? -4.817 -5.499 -15.923 1.00 91.00 133 SER A N 1
ATOM 1065 C CA . SER A 1 133 ? -4.093 -6.506 -16.704 1.00 91.00 133 SER A CA 1
ATOM 1066 C C . SER A 1 133 ? -3.359 -7.493 -15.798 1.00 91.00 133 SER A C 1
ATOM 1068 O O . SER A 1 133 ? -2.661 -7.100 -14.866 1.00 91.00 133 SER A O 1
ATOM 1070 N N . ASN A 1 134 ? -3.447 -8.781 -16.130 1.00 93.00 134 ASN A N 1
ATOM 1071 C CA . ASN A 1 134 ? -2.661 -9.838 -15.485 1.00 93.00 134 ASN A CA 1
ATOM 1072 C C . ASN A 1 134 ? -1.281 -10.024 -16.134 1.00 93.00 134 ASN A C 1
ATOM 1074 O O . ASN A 1 134 ? -0.487 -10.826 -15.662 1.00 93.00 134 ASN A O 1
ATOM 1078 N N . ARG A 1 135 ? -0.994 -9.331 -17.239 1.00 92.62 135 ARG A N 1
ATOM 1079 C CA . ARG A 1 135 ? 0.254 -9.466 -17.996 1.00 92.62 135 ARG A CA 1
ATOM 1080 C C . ARG A 1 135 ? 0.822 -8.097 -18.306 1.00 92.62 135 ARG A C 1
ATOM 1082 O O . ARG A 1 135 ? 0.169 -7.286 -18.966 1.00 92.62 135 ARG A O 1
ATOM 1089 N N . ILE A 1 136 ? 2.029 -7.841 -17.824 1.00 93.44 136 ILE A N 1
ATOM 1090 C CA . ILE A 1 136 ? 2.658 -6.524 -17.889 1.00 93.44 136 ILE A CA 1
ATOM 1091 C C . ILE A 1 136 ? 4.046 -6.686 -18.481 1.00 93.44 136 ILE A C 1
ATOM 1093 O O . ILE A 1 136 ? 4.833 -7.507 -18.025 1.00 93.44 136 ILE A O 1
ATOM 1097 N N . ARG A 1 137 ? 4.349 -5.914 -19.524 1.00 93.00 137 ARG A N 1
ATOM 1098 C CA . ARG A 1 137 ? 5.664 -5.970 -20.163 1.00 93.00 137 ARG A CA 1
ATOM 1099 C C . ARG A 1 137 ? 6.677 -5.147 -19.373 1.00 93.00 137 ARG A C 1
ATOM 1101 O O . ARG A 1 137 ? 6.339 -4.048 -18.928 1.00 93.00 137 ARG A O 1
ATOM 1108 N N . THR A 1 138 ? 7.919 -5.621 -19.290 1.00 92.81 138 THR A N 1
ATOM 1109 C CA . THR A 1 138 ? 9.021 -4.914 -18.614 1.00 92.81 138 THR A CA 1
ATOM 1110 C C . THR A 1 138 ? 9.151 -3.441 -19.025 1.00 92.81 138 THR A C 1
ATOM 1112 O O . THR A 1 138 ? 9.207 -2.602 -18.129 1.00 92.81 138 THR A O 1
ATOM 1115 N N . PRO A 1 139 ? 9.076 -3.062 -20.323 1.00 93.19 139 PRO A N 1
ATOM 1116 C CA . PRO A 1 139 ? 9.198 -1.660 -20.718 1.00 93.19 139 PRO A CA 1
ATOM 1117 C C . PRO A 1 139 ? 8.133 -0.749 -20.098 1.00 93.19 139 PRO A C 1
ATOM 1119 O O . PRO A 1 139 ? 8.430 0.397 -19.783 1.00 93.19 139 PRO A O 1
ATOM 1122 N N . LEU A 1 140 ? 6.908 -1.244 -19.877 1.00 94.81 140 LEU A N 1
ATOM 1123 C CA . LEU A 1 140 ? 5.868 -0.452 -19.218 1.00 94.81 140 LEU A CA 1
ATOM 1124 C C . LEU A 1 140 ? 6.216 -0.205 -17.747 1.00 94.81 140 LEU A C 1
ATOM 1126 O O . LEU A 1 140 ? 6.065 0.914 -17.269 1.00 94.81 140 LEU A O 1
ATOM 1130 N N . ILE A 1 141 ? 6.714 -1.226 -17.044 1.00 94.75 141 ILE A N 1
ATOM 1131 C CA . ILE A 1 141 ? 7.160 -1.092 -15.649 1.00 94.75 141 ILE A CA 1
ATOM 1132 C C . ILE A 1 141 ? 8.282 -0.057 -15.568 1.00 94.75 141 ILE A C 1
ATOM 1134 O O . ILE A 1 141 ? 8.203 0.848 -14.743 1.00 94.75 141 ILE A O 1
ATOM 1138 N N . THR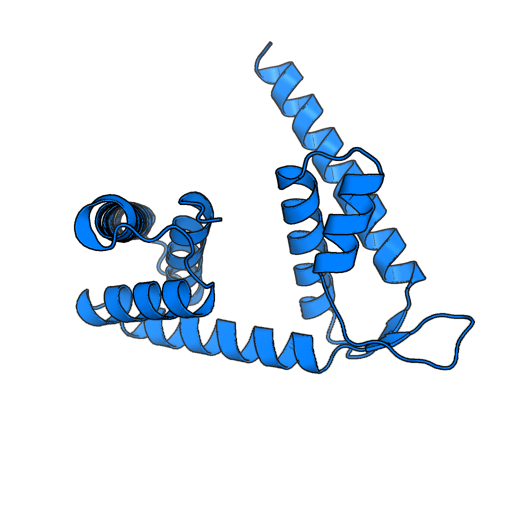 A 1 142 ? 9.273 -0.131 -16.459 1.00 95.00 142 THR A N 1
ATOM 1139 C CA . THR A 1 142 ? 10.372 0.842 -16.516 1.00 95.00 142 THR A CA 1
ATOM 1140 C C . THR A 1 142 ? 9.860 2.266 -16.726 1.00 95.00 142 THR A C 1
ATOM 1142 O O . THR A 1 142 ? 10.276 3.170 -16.010 1.00 95.00 142 THR A O 1
ATOM 1145 N N . GLN A 1 143 ? 8.918 2.475 -17.651 1.00 96.38 143 GLN A N 1
ATOM 1146 C CA . GLN A 1 143 ? 8.339 3.802 -17.894 1.00 96.38 143 GLN A CA 1
ATOM 1147 C C . GLN A 1 143 ? 7.574 4.341 -16.678 1.00 96.38 143 GLN A C 1
ATOM 1149 O O . GLN A 1 143 ? 7.707 5.516 -16.347 1.00 96.38 143 GLN A O 1
ATOM 1154 N N . LEU A 1 144 ? 6.816 3.490 -15.975 1.00 96.69 144 LEU A N 1
ATOM 1155 C CA . LEU A 1 144 ? 6.133 3.890 -14.740 1.00 96.69 144 LEU A CA 1
ATOM 1156 C C . LEU A 1 144 ? 7.130 4.290 -13.650 1.00 96.69 144 LEU A C 1
ATOM 1158 O O . LEU A 1 144 ? 6.953 5.323 -13.014 1.00 96.69 144 LEU A O 1
ATOM 1162 N N . VAL A 1 145 ? 8.185 3.492 -13.460 1.00 97.12 145 VAL A N 1
ATOM 1163 C CA . VAL A 1 145 ? 9.231 3.768 -12.468 1.00 97.12 145 VAL A CA 1
ATOM 1164 C C . VAL A 1 145 ? 9.931 5.089 -12.766 1.00 97.12 145 VAL A C 1
ATOM 1166 O O . VAL A 1 145 ? 10.083 5.897 -11.854 1.00 97.12 145 VAL A O 1
ATOM 1169 N N . LEU A 1 146 ? 10.309 5.343 -14.021 1.00 96.19 146 LEU A N 1
ATOM 1170 C CA . LEU A 1 146 ? 10.920 6.610 -14.432 1.00 96.19 146 LEU A CA 1
ATOM 1171 C C . LEU A 1 146 ? 10.003 7.803 -14.134 1.00 96.19 146 LEU A C 1
ATOM 1173 O O . LEU A 1 146 ? 10.426 8.738 -13.457 1.00 96.19 146 LEU A O 1
ATOM 1177 N N . ALA A 1 147 ? 8.741 7.734 -14.568 1.00 96.31 147 ALA A N 1
ATOM 1178 C CA . ALA A 1 147 ? 7.772 8.807 -14.359 1.00 96.31 147 ALA A CA 1
ATOM 1179 C C . ALA A 1 147 ? 7.535 9.107 -12.867 1.00 96.31 147 ALA A C 1
ATOM 1181 O O . ALA A 1 147 ? 7.503 10.268 -12.463 1.00 96.31 147 ALA A O 1
ATOM 1182 N N . ASP A 1 148 ? 7.393 8.073 -12.032 1.00 96.12 148 ASP A N 1
ATOM 1183 C CA . ASP A 1 148 ? 7.168 8.244 -10.591 1.00 96.12 148 ASP A CA 1
ATOM 1184 C C . ASP A 1 148 ? 8.424 8.694 -9.836 1.00 96.12 148 ASP A C 1
ATOM 1186 O O . ASP A 1 148 ? 8.324 9.404 -8.834 1.00 96.12 148 ASP A O 1
ATOM 1190 N N . THR A 1 149 ? 9.609 8.328 -10.326 1.00 95.00 149 THR A N 1
ATOM 1191 C CA . THR A 1 149 ? 10.880 8.799 -9.763 1.00 95.00 149 THR A CA 1
ATOM 1192 C C . THR A 1 149 ? 11.048 10.292 -10.021 1.00 95.00 149 THR A C 1
ATOM 1194 O O . THR A 1 149 ? 11.313 11.047 -9.088 1.00 95.00 149 THR A O 1
ATOM 1197 N N . GLU A 1 150 ? 10.826 10.739 -11.260 1.00 94.25 150 GLU A N 1
ATOM 1198 C CA . GLU A 1 150 ? 10.881 12.156 -11.630 1.00 94.25 150 GLU A CA 1
ATOM 1199 C C . GLU A 1 150 ? 9.868 12.985 -10.830 1.00 94.25 150 GLU A C 1
ATOM 1201 O O . GLU A 1 150 ? 10.230 13.992 -10.218 1.00 94.25 150 GLU A O 1
ATOM 1206 N N . ALA A 1 151 ? 8.613 12.529 -10.760 1.00 93.75 151 ALA A N 1
ATOM 1207 C CA . ALA A 1 151 ? 7.571 13.204 -9.993 1.00 93.75 151 ALA A CA 1
ATOM 1208 C C . ALA A 1 151 ? 7.956 13.375 -8.514 1.00 93.75 151 ALA A C 1
ATOM 1210 O O . ALA A 1 151 ? 7.747 14.444 -7.935 1.00 93.75 151 ALA A O 1
ATOM 1211 N N . MET A 1 152 ? 8.550 12.347 -7.901 1.00 91.31 152 MET A N 1
ATOM 1212 C CA . MET A 1 152 ? 8.887 12.387 -6.481 1.00 91.31 152 MET A CA 1
ATOM 1213 C C . MET A 1 152 ? 10.123 13.239 -6.178 1.00 91.31 152 MET A C 1
ATOM 1215 O O . MET A 1 152 ? 10.130 13.964 -5.183 1.00 91.31 152 MET A O 1
ATOM 1219 N N . LEU A 1 153 ? 11.141 13.206 -7.041 1.00 88.88 153 LEU A N 1
ATOM 1220 C CA . LEU A 1 153 ? 12.316 14.072 -6.907 1.00 88.88 153 LEU A CA 1
ATOM 1221 C C . LEU A 1 153 ? 11.944 15.550 -7.087 1.00 88.88 153 LEU A C 1
ATOM 1223 O O . LEU A 1 153 ? 12.385 16.392 -6.305 1.00 88.88 153 LEU A O 1
ATOM 1227 N N . ASN A 1 154 ? 11.068 15.859 -8.047 1.00 90.75 154 ASN A N 1
ATOM 1228 C CA . ASN A 1 154 ? 10.556 17.216 -8.245 1.00 90.75 154 ASN A CA 1
ATOM 1229 C C . ASN A 1 154 ? 9.790 17.716 -7.010 1.00 90.75 154 ASN A C 1
ATOM 1231 O O . ASN A 1 154 ? 10.002 18.843 -6.562 1.00 90.75 154 ASN A O 1
ATOM 1235 N N . ALA A 1 155 ? 8.947 16.869 -6.409 1.00 89.31 155 ALA A N 1
ATOM 1236 C CA . ALA A 1 155 ? 8.237 17.210 -5.178 1.00 89.31 155 ALA A CA 1
ATOM 1237 C C . ALA A 1 155 ? 9.197 17.476 -3.999 1.00 89.31 155 ALA A C 1
ATOM 1239 O O . ALA A 1 155 ? 8.986 18.412 -3.227 1.00 89.31 155 ALA A O 1
ATOM 1240 N N . GLN A 1 156 ? 10.282 16.701 -3.871 1.00 86.31 156 GLN A N 1
ATOM 1241 C CA . GLN A 1 156 ? 11.299 16.927 -2.836 1.00 86.31 156 GLN A CA 1
ATOM 1242 C C . GLN A 1 156 ? 12.033 18.260 -3.014 1.00 86.31 156 GLN A C 1
ATOM 1244 O O . GLN A 1 156 ? 12.228 18.978 -2.034 1.00 86.31 156 GLN A O 1
ATOM 1249 N N . GLN A 1 157 ? 12.409 18.607 -4.246 1.00 87.69 157 GLN A N 1
ATOM 1250 C CA . GLN A 1 157 ? 13.058 19.887 -4.541 1.00 87.69 157 GLN A CA 1
ATOM 1251 C C . GLN A 1 157 ? 12.145 21.068 -4.199 1.00 87.69 157 GLN A C 1
ATOM 1253 O O . GLN A 1 157 ? 12.587 22.014 -3.550 1.00 87.69 157 GLN A O 1
ATOM 1258 N N . GLN A 1 158 ? 10.862 20.991 -4.563 1.00 88.88 158 GLN A N 1
ATOM 1259 C CA . GLN A 1 158 ? 9.885 22.031 -4.231 1.00 88.88 158 GLN A CA 1
ATOM 1260 C C . GLN A 1 158 ? 9.758 22.231 -2.718 1.00 88.88 158 GLN A C 1
ATOM 1262 O O . GLN A 1 158 ? 9.828 23.364 -2.242 1.00 88.88 158 GLN A O 1
ATOM 1267 N N . LEU A 1 159 ? 9.659 21.145 -1.946 1.00 85.50 159 LEU A N 1
ATOM 1268 C CA . LEU A 1 159 ? 9.611 21.228 -0.485 1.00 85.50 159 LEU A CA 1
ATOM 1269 C C . LEU A 1 159 ? 10.869 21.888 0.088 1.00 85.50 159 LEU A C 1
ATOM 1271 O O . LEU A 1 159 ? 10.748 22.793 0.907 1.00 85.50 159 LEU A O 1
ATOM 1275 N N . GLN A 1 160 ? 12.058 21.509 -0.393 1.00 85.00 160 GLN A N 1
ATOM 1276 C CA . GLN A 1 160 ? 13.319 22.117 0.043 1.00 85.00 160 GLN A CA 1
ATOM 1277 C C . GLN A 1 160 ? 13.364 23.621 -0.244 1.00 85.00 160 GLN A C 1
ATOM 1279 O O . GLN A 1 160 ? 13.777 24.385 0.624 1.00 85.00 160 GLN A O 1
ATOM 1284 N N . THR A 1 161 ? 12.887 24.057 -1.416 1.00 86.12 161 THR A N 1
ATOM 1285 C CA . THR A 1 161 ? 12.825 25.486 -1.767 1.00 86.12 161 THR A CA 1
ATOM 1286 C C . THR A 1 161 ? 11.800 26.284 -0.962 1.00 86.12 161 THR A C 1
ATOM 1288 O O . THR A 1 161 ? 11.961 27.489 -0.832 1.00 86.12 161 THR A O 1
ATOM 1291 N N . MET A 1 162 ? 10.754 25.647 -0.424 1.00 71.19 162 MET A N 1
ATOM 1292 C CA . MET A 1 162 ? 9.748 26.312 0.419 1.00 71.19 162 MET A CA 1
ATOM 1293 C C . MET A 1 162 ? 10.159 26.377 1.896 1.00 71.19 162 MET A C 1
ATOM 1295 O O . MET A 1 162 ? 9.627 27.196 2.642 1.00 71.19 162 MET A O 1
ATOM 1299 N N . THR A 1 163 ? 11.061 25.492 2.327 1.00 70.00 163 THR A N 1
ATOM 1300 C CA . THR A 1 163 ? 11.573 25.433 3.706 1.00 70.00 163 THR A CA 1
ATOM 1301 C C . THR A 1 163 ? 12.894 26.178 3.917 1.00 70.00 163 THR A C 1
ATOM 1303 O O . THR A 1 163 ? 13.335 26.282 5.061 1.00 70.00 163 THR A O 1
ATOM 1306 N N . ALA A 1 164 ? 13.534 26.638 2.836 1.00 55.62 164 ALA A N 1
ATOM 1307 C CA . ALA A 1 164 ? 14.762 27.437 2.845 1.00 55.62 164 ALA A CA 1
ATOM 1308 C C . ALA A 1 164 ? 14.443 28.938 2.814 1.00 55.62 164 ALA A C 1
ATOM 1310 O O . ALA A 1 164 ? 15.157 29.691 3.513 1.00 55.62 164 ALA A O 1
#

Sequence (164 aa):
EYMYTKVLAAFSNAFDLIDQPNLFAAEQFAEAITYYLYHERNISTITNDEIHLMVQAILTSTGYENAAIAFNEYHLVRKLKRKRIEVIDGGNDTNTPWDKSRISYDLVNDGIDRNVARAIASVVEEKILNMGSNRIRTPLITQLVLADTEAMLNAQQQLQTMTA

Solvent-accessible surface area (backbone atoms only — not comparable to full-atom values): 9037 Å² total; per-residue (Å²): 130,90,55,66,70,59,47,27,47,51,40,38,50,19,23,49,72,66,78,52,76,45,64,68,61,17,48,54,50,30,49,51,53,50,49,45,44,67,71,75,60,72,62,94,76,76,55,72,68,57,53,49,50,53,53,38,50,50,28,45,77,70,72,37,46,70,30,29,52,46,40,50,50,51,52,50,53,51,54,53,52,47,75,55,24,31,35,38,47,98,86,51,99,60,69,40,75,59,59,59,65,56,54,27,49,52,37,37,74,74,69,39,55,66,69,58,20,49,48,43,30,49,53,44,48,51,54,51,68,67,66,77,57,49,66,44,48,51,71,59,54,52,52,46,49,52,54,45,47,53,55,49,53,52,52,52,51,53,50,52,68,74,75,107

Nearest PDB structures (foldseek):
  5olk-assembly1_D  TM=6.980E-01  e=2.711E-02  Leeuwenhoekiella blandensis MED217
  3hnf-assembly1_B  TM=4.398E-01  e=5.001E+00  Homo sapiens
  7tbi-assembly1_R2  TM=2.185E-01  e=3.518E+00  Saccharomyces cerevisiae
  7p3w-assembly1_d  TM=1.990E-01  e=3.129E+00  Acinetobacter baumannii ATCC 17978

Mean predicted aligned error: 5.74 Å